Protein 4TPU (pdb70)

Radius of gyration: 28.28 Å; Cα contacts (8 Å, |Δi|>4): 210; chains: 1; bounding box: 77×33×46 Å

Nearest PDB structures (foldseek):
  4tpu-assembly1_A  TM=1.006E+00  e=5.613E-35  Methanosarcina acetivorans C2A
  7pwe-assembly1_B  TM=9.250E-01  e=4.030E-12  Desulfotalea psychrophila LSv54
  2pvd-assembly1_A  TM=6.944E-01  e=2.451E-04  Synechocystis sp.
  2pu9-assembly1_A  TM=5.982E-01  e=1.252E-04  Synechocystis sp.
  1b71-assembly1_A  TM=5.857E-01  e=4.109E-03  Nitratidesulfovibrio vulgaris str. Hildenborough

Solvent-accessible surface area: 11349 Å² total; per-residue (Å²): 135,72,39,159,46,32,123,174,26,47,109,41,10,80,159,65,48,61,27,8,26,96,76,63,113,83,0,32,100,18,4,119,23,0,35,11,13,74,181,153,68,50,10,61,0,6,35,57,25,161,11,50,90,74,120,136,55,1,84,4,0,38,20,73,20,142,24,27,67,47,1,19,120,80,59,6,0,8,68,16,16,3,6,3,12,85,97,26,70,161,34,57,36,58,86,91,95,31,75,77,85,33,35,100,141,141,107,29,81,51,62,70,60,120,94,47,62,150,51,106,106,96,114,87,124,111,126,76,51,154,107,77,96,39,57,32,70,0,109,82,56,27,72,87,24,54,111,89,104,8,40,53,73,0,67,105,46,123,7,158,88,126,124,14,65,167,83,87,215

Structure (mmCIF, N/CA/C/O backbone):
data_4TPU
#
_entry.id   4TPU
#
_cell.length_a   93.181
_cell.length_b   93.181
_cell.length_c   93.181
_cell.angle_alpha   90.00
_cell.angle_beta   90.00
_cell.angle_gamma   90.00
#
_symmetry.space_group_name_H-M   'P 2 3'
#
loop_
_entity.id
_entity.type
_entity.pdbx_description
1 polymer Rubredoxin
2 non-polymer 'SULFATE ION'
3 non-polymer 'IRON/SULFUR CLUSTER'
4 non-polymer 'FE (III) ION'
5 non-polymer UREA
6 non-polymer 'SODIUM ION'
7 non-polymer 'BROMIDE ION'
8 water water
#
loop_
_atom_site.group_PDB
_atom_site.id
_atom_site.type_symbol
_atom_site.label_atom_id
_atom_site.label_alt_id
_atom_site.label_comp_id
_atom_site.label_asym_id
_atom_site.label_entity_id
_atom_site.label_seq_id
_atom_site.pdbx_PDB_ins_code
_atom_site.Cartn_x
_atom_site.Cartn_y
_atom_site.Cartn_z
_atom_site.occupancy
_atom_site.B_iso_or_equiv
_atom_site.auth_seq_id
_atom_site.auth_comp_id
_atom_site.auth_asym_id
_atom_site.auth_atom_id
_atom_site.pdbx_PDB_model_num
ATOM 1 N N . GLU A 1 5 ? 48.580 33.962 18.762 1.00 83.73 5 GLU A N 1
ATOM 2 C CA . GLU A 1 5 ? 47.972 35.156 18.182 1.00 86.00 5 GLU A CA 1
ATOM 3 C C . GLU A 1 5 ? 46.525 35.314 18.640 1.00 103.61 5 GLU A C 1
ATOM 4 O O . GLU A 1 5 ? 46.263 35.904 19.686 1.00 102.58 5 GLU A O 1
ATOM 9 N N . VAL A 1 6 ? 45.581 34.796 17.861 1.00 112.64 6 VAL A N 1
ATOM 10 C CA . VAL A 1 6 ? 44.231 34.634 18.377 1.00 108.04 6 VAL A CA 1
ATOM 11 C C . VAL A 1 6 ? 44.154 33.255 19.003 1.00 114.85 6 VAL A C 1
ATOM 12 O O . VAL A 1 6 ? 44.333 32.229 18.333 1.00 100.13 6 VAL A O 1
ATOM 25 N N . ASP A 1 7 ? 43.965 33.243 20.315 1.00 107.04 7 ASP A N 1
ATOM 26 C CA . ASP A 1 7 ? 43.578 32.025 21.000 1.00 92.02 7 ASP A CA 1
ATOM 27 C C . ASP A 1 7 ? 42.069 32.007 21.145 1.00 85.77 7 ASP A C 1
ATOM 28 O O . ASP A 1 7 ? 41.479 31.019 21.597 1.00 82.58 7 ASP A O 1
ATOM 37 N N . LYS A 1 8 ? 41.462 33.108 20.709 1.00 85.88 8 LYS A N 1
ATOM 38 C CA . LYS A 1 8 ? 40.034 33.356 20.841 1.00 87.97 8 LYS A CA 1
ATOM 39 C C . LYS A 1 8 ? 39.262 32.257 20.130 1.00 93.89 8 LYS A C 1
ATOM 40 O O . LYS A 1 8 ? 38.263 31.749 20.639 1.00 97.04 8 LYS A O 1
ATOM 59 N N . VAL A 1 9 ? 39.736 31.891 18.946 1.00 85.68 9 VAL A N 1
ATOM 60 C CA . VAL A 1 9 ? 39.006 30.946 18.122 1.00 78.65 9 VAL A CA 1
ATOM 61 C C . VAL A 1 9 ? 39.181 29.534 18.666 1.00 70.91 9 VAL A C 1
ATOM 62 O O . VAL A 1 9 ? 38.272 28.714 18.580 1.00 63.99 9 VAL A O 1
ATOM 75 N N . TYR A 1 10 ? 40.337 29.251 19.247 1.00 69.84 10 TYR A N 1
ATOM 76 C CA . TYR A 1 10 ? 40.532 27.943 19.848 1.00 71.35 10 TYR A CA 1
ATOM 77 C C . TYR A 1 10 ? 39.476 27.662 20.898 1.00 79.25 10 TYR A C 1
ATOM 78 O O . TYR A 1 10 ? 38.893 26.578 20.963 1.00 78.03 10 TYR A O 1
ATOM 96 N N . ARG A 1 11 ? 39.267 28.639 21.759 1.00 86.65 11 ARG A N 1
ATOM 97 C CA . ARG A 1 11 ? 38.519 28.391 22.965 1.00 77.37 11 ARG A CA 1
ATOM 98 C C . ARG A 1 11 ? 37.028 28.368 22.709 1.00 75.28 11 ARG A C 1
ATOM 99 O O . ARG A 1 11 ? 36.288 27.609 23.331 1.00 79.85 11 ARG A O 1
ATOM 120 N N . ARG A 1 12 ? 36.599 29.183 21.757 1.00 68.88 12 ARG A N 1
ATOM 121 C CA . ARG A 1 12 ? 35.188 29.307 21.428 1.00 75.37 12 ARG A CA 1
ATOM 122 C C . ARG A 1 12 ? 34.767 28.032 20.707 1.00 70.69 12 ARG A C 1
ATOM 123 O O . ARG A 1 12 ? 33.618 27.605 20.790 1.00 64.69 12 ARG A O 1
ATOM 144 N N . LEU A 1 13 ? 35.716 27.402 20.029 1.00 65.33 13 LEU A N 1
ATOM 145 C CA . LEU A 1 13 ? 35.453 26.115 19.401 1.00 68.78 13 LEU A CA 1
ATOM 146 C C . LEU A 1 13 ? 35.296 25.022 20.459 1.00 70.57 13 LEU A C 1
ATOM 147 O O . LEU A 1 13 ? 34.340 24.234 20.426 1.00 61.51 13 LEU A O 1
ATOM 163 N N . ASN A 1 14 ? 36.258 24.971 21.379 1.00 53.63 14 ASN A N 1
ATOM 164 C CA . ASN A 1 14 ? 36.264 23.977 22.443 1.00 50.34 14 ASN A CA 1
ATOM 165 C C . ASN A 1 14 ? 34.957 23.971 23.222 1.00 58.51 14 ASN A C 1
ATOM 166 O O . ASN A 1 14 ? 34.464 22.920 23.646 1.00 51.00 14 ASN A O 1
ATOM 177 N N . GLN A 1 15 ? 34.388 25.151 23.403 1.00 57.86 15 GLN A N 1
ATOM 178 C CA . GLN A 1 15 ? 33.132 25.262 24.108 1.00 56.85 15 GLN A CA 1
ATOM 179 C C . GLN A 1 15 ? 31.988 24.911 23.189 1.00 61.62 15 GLN A C 1
ATOM 180 O O . GLN A 1 15 ? 30.980 24.353 23.635 1.00 55.97 15 GLN A O 1
ATOM 194 N N . GLU A 1 16 ? 32.139 25.219 21.904 1.00 56.65 16 GLU A N 1
ATOM 195 C CA . GLU A 1 16 ? 31.047 24.990 20.972 1.00 61.87 16 GLU A CA 1
ATOM 196 C C . GLU A 1 16 ? 30.806 23.494 20.846 1.00 62.79 16 GLU A C 1
ATOM 197 O O . GLU A 1 16 ? 29.667 23.046 20.826 1.00 63.08 16 GLU A O 1
ATOM 203 N N . VAL A 1 17 ? 31.882 22.720 20.772 1.00 55.61 17 VAL A N 1
ATOM 204 C CA . VAL A 1 17 ? 31.756 21.285 20.584 1.00 54.08 17 VAL A CA 1
ATOM 205 C C . VAL A 1 17 ? 31.434 20.570 21.900 1.00 57.57 17 VAL A C 1
ATOM 206 O O . VAL A 1 17 ? 30.667 19.611 21.912 1.00 67.79 17 VAL A O 1
ATOM 219 N N . GLU A 1 18 ? 31.996 21.037 23.007 1.00 46.24 18 GLU A N 1
ATOM 220 C CA . GLU A 1 18 ? 31.760 20.373 24.284 1.00 53.53 18 GLU A CA 1
ATOM 221 C C . GLU A 1 18 ? 30.282 20.390 24.649 1.00 56.67 18 GLU A C 1
ATOM 222 O O . GLU A 1 18 ? 29.785 19.466 25.300 1.00 63.01 18 GLU A O 1
ATOM 234 N N . LYS A 1 19 ? 29.580 21.451 24.262 1.00 47.48 19 LYS A N 1
ATOM 235 C CA . LYS A 1 19 ? 28.151 21.572 24.561 1.00 47.95 19 LYS A CA 1
ATOM 236 C C . LYS A 1 19 ? 27.372 20.475 23.872 1.00 47.30 19 LYS A C 1
ATOM 237 O O . LYS A 1 19 ? 26.343 20.053 24.349 1.00 53.09 19 LYS A O 1
ATOM 256 N N . SER A 1 20 ? 27.855 20.063 22.701 1.00 56.26 20 SER A N 1
ATOM 257 C CA . SER A 1 20 ? 27.169 19.071 21.879 1.00 50.90 20 SER A CA 1
ATOM 258 C C . SER A 1 20 ? 27.722 17.670 22.108 1.00 52.51 20 SER A C 1
ATOM 259 O O . SER A 1 20 ? 27.290 16.720 21.468 1.00 48.87 20 SER A O 1
ATOM 267 N N . GLY A 1 21 ? 28.690 17.553 23.014 1.00 47.58 21 GLY A N 1
ATOM 268 C CA . GLY A 1 21 ? 29.181 16.255 23.427 1.00 48.26 21 GLY A CA 1
ATOM 269 C C . GLY A 1 21 ? 30.276 15.699 22.538 1.00 53.17 21 GLY A C 1
ATOM 270 O O . GLY A 1 21 ? 30.593 14.509 22.613 1.00 67.72 21 GLY A O 1
ATOM 274 N N . TYR A 1 22 ? 30.850 16.539 21.682 1.00 42.21 22 TYR A N 1
ATOM 275 C CA . TYR A 1 22 ? 32.097 16.175 21.015 1.00 40.74 22 TYR A CA 1
ATOM 276 C C . TYR A 1 22 ? 33.278 16.658 21.847 1.00 44.51 22 TYR A C 1
ATOM 277 O O . TYR A 1 22 ? 33.093 17.388 22.837 1.00 45.79 22 TYR A O 1
ATOM 295 N N . HIS A 1 23 ? 34.491 16.294 21.425 1.00 44.36 23 HIS A N 1
ATOM 296 C CA . HIS A 1 23 ? 35.697 16.643 22.168 1.00 42.82 23 HIS A CA 1
ATOM 297 C C . HIS A 1 23 ? 36.814 16.958 21.198 1.00 45.71 23 HIS A C 1
ATOM 298 O O . HIS A 1 23 ? 37.024 16.229 20.215 1.00 49.53 23 HIS A O 1
ATOM 313 N N . LEU A 1 24 ? 37.547 18.027 21.478 1.00 43.90 24 LEU A N 1
ATOM 314 C CA . LEU A 1 24 ? 38.805 18.292 20.776 1.00 52.52 24 LEU A CA 1
ATOM 315 C C . LEU A 1 24 ? 39.932 17.422 21.311 1.00 50.86 24 LEU A C 1
ATOM 316 O O . LEU A 1 24 ? 39.899 16.980 22.455 1.00 58.55 24 LEU A O 1
ATOM 332 N N . ASN A 1 25 ? 40.958 17.218 20.494 1.00 50.25 25 ASN A N 1
ATOM 333 C CA . ASN A 1 25 ? 42.160 16.535 20.952 1.00 47.52 25 ASN A CA 1
ATOM 334 C C . ASN A 1 25 ? 42.690 17.202 22.229 1.00 63.15 25 ASN A C 1
ATOM 335 O O . ASN A 1 25 ? 42.846 18.423 22.264 1.00 65.93 25 ASN A O 1
ATOM 346 N N . PRO A 1 26 ? 42.946 16.413 23.291 1.00 77.07 26 PRO A N 1
ATOM 347 C CA . PRO A 1 26 ? 43.351 16.979 24.587 1.00 80.58 26 PRO A CA 1
ATOM 348 C C . PRO A 1 26 ? 44.761 17.574 24.578 1.00 77.61 26 PRO A C 1
ATOM 349 O O . PRO A 1 26 ? 45.074 18.413 25.415 1.00 86.23 26 PRO A O 1
ATOM 360 N N . ASP A 1 27 ? 45.601 17.144 23.651 1.00 61.14 27 ASP A N 1
ATOM 361 C CA . ASP A 1 27 ? 46.888 17.793 23.479 1.00 67.75 27 ASP A CA 1
ATOM 362 C C . ASP A 1 27 ? 46.583 19.182 22.947 1.00 68.77 27 ASP A C 1
ATOM 363 O O . ASP A 1 27 ? 45.949 19.330 21.911 1.00 72.10 27 ASP A O 1
ATOM 372 N N . VAL A 1 28 ? 47.036 20.205 23.656 1.00 73.44 28 VAL A N 1
ATOM 373 C CA . VAL A 1 28 ? 46.610 21.558 23.350 1.00 67.38 28 VAL A CA 1
ATOM 374 C C . VAL A 1 28 ? 47.306 22.115 22.119 1.00 72.27 28 VAL A C 1
ATOM 375 O O . VAL A 1 28 ? 46.661 22.675 21.238 1.00 72.84 28 VAL A O 1
ATOM 388 N N . GLU A 1 29 ? 48.620 21.951 22.045 1.00 78.13 29 GLU A N 1
ATOM 389 C CA . GLU A 1 29 ? 49.403 22.634 21.021 1.00 78.49 29 GLU A CA 1
ATOM 390 C C . GLU A 1 29 ? 49.223 22.010 19.642 1.00 79.18 29 GLU A C 1
ATOM 391 O O . GLU A 1 29 ? 49.308 22.696 18.625 1.00 89.81 29 GLU A O 1
ATOM 403 N N . PHE A 1 30 ? 48.968 20.711 19.606 1.00 60.78 30 PHE A N 1
ATOM 404 C CA . PHE A 1 30 ? 48.674 20.055 18.348 1.00 55.75 30 PHE A CA 1
ATOM 405 C C . PHE A 1 30 ? 47.323 20.532 17.806 1.00 65.41 30 PHE A C 1
ATOM 406 O O . PHE A 1 30 ? 47.153 20.716 16.596 1.00 72.88 30 PHE A O 1
ATOM 423 N N . THR A 1 31 ? 46.370 20.747 18.707 1.00 63.84 31 THR A N 1
ATOM 424 C CA . THR A 1 31 ? 45.044 21.226 18.322 1.00 64.22 31 THR A CA 1
ATOM 425 C C . THR A 1 31 ? 45.083 22.682 17.848 1.00 59.97 31 THR A C 1
ATOM 426 O O . THR A 1 31 ? 44.507 23.018 16.816 1.00 59.48 31 THR A O 1
ATOM 437 N N . LYS A 1 32 ? 45.761 23.544 18.596 1.00 57.93 32 LYS A N 1
ATOM 438 C CA . LYS A 1 32 ? 45.792 24.960 18.254 1.00 67.17 32 LYS A CA 1
ATOM 439 C C . LYS A 1 32 ? 46.528 25.125 16.947 1.00 62.52 32 LYS A C 1
ATOM 440 O O . LYS A 1 32 ? 46.280 26.061 16.187 1.00 61.86 32 LYS A O 1
ATOM 459 N N . GLU A 1 33 ? 47.433 24.191 16.698 1.00 60.84 33 GLU A N 1
ATOM 460 C CA . GLU A 1 33 ? 48.110 24.082 15.421 1.00 63.39 33 GLU A CA 1
ATOM 461 C C . GLU A 1 33 ? 47.078 23.950 14.308 1.00 65.85 33 GLU A C 1
ATOM 462 O O . GLU A 1 33 ? 47.078 24.721 13.341 1.00 71.96 33 GLU A O 1
ATOM 474 N N . LEU A 1 34 ? 46.202 22.961 14.444 1.00 48.97 34 LEU A N 1
ATOM 475 C CA . LEU A 1 34 ? 45.154 22.722 13.443 1.00 56.49 34 LEU A CA 1
ATOM 476 C C . LEU A 1 34 ? 44.234 23.928 13.287 1.00 53.91 34 LEU A C 1
ATOM 477 O O . LEU A 1 34 ? 43.775 24.245 12.183 1.00 49.72 34 LEU A O 1
ATOM 493 N N . VAL A 1 35 ? 43.973 24.602 14.400 1.00 51.66 35 VAL A N 1
ATOM 494 C CA . VAL A 1 35 ? 43.203 25.836 14.381 1.00 56.93 35 VAL A CA 1
ATOM 495 C C . VAL A 1 35 ? 43.875 26.875 13.484 1.00 58.95 35 VAL A C 1
ATOM 496 O O . VAL A 1 35 ? 43.220 27.457 12.622 1.00 60.65 35 VAL A O 1
ATOM 509 N N . ARG A 1 36 ? 45.176 27.100 13.671 1.00 66.70 36 ARG A N 1
ATOM 510 C CA . ARG A 1 36 ? 45.904 28.033 12.813 1.00 60.79 36 ARG A CA 1
ATOM 511 C C . ARG A 1 36 ? 45.711 27.642 11.367 1.00 51.69 36 ARG A C 1
ATOM 512 O O . ARG A 1 36 ? 45.487 28.489 10.503 1.00 55.37 36 ARG A O 1
ATOM 533 N N . GLY A 1 37 ? 45.795 26.347 11.103 1.00 49.39 37 GLY A N 1
ATOM 534 C CA . GLY A 1 37 ? 45.596 25.857 9.757 1.00 51.00 37 GLY A CA 1
ATOM 535 C C . GLY A 1 37 ? 44.235 26.248 9.239 1.00 54.24 37 GLY A C 1
ATOM 536 O O . GLY A 1 37 ? 44.104 26.732 8.106 1.00 53.88 37 GLY A O 1
ATOM 540 N N . LEU A 1 38 ? 43.213 26.049 10.069 1.00 45.96 38 LEU A N 1
ATOM 541 C CA . LEU A 1 38 ? 41.846 26.294 9.621 1.00 41.64 38 LEU A CA 1
ATOM 542 C C . LEU A 1 38 ? 41.700 27.760 9.320 1.00 45.48 38 LEU A C 1
ATOM 543 O O . LEU A 1 38 ? 41.048 28.134 8.341 1.00 48.32 38 LEU A O 1
ATOM 559 N N . LEU A 1 39 ? 42.304 28.594 10.171 1.00 47.96 39 LEU A N 1
ATOM 560 C CA . LEU A 1 39 ? 42.217 30.033 9.995 1.00 59.36 39 LEU A CA 1
ATOM 561 C C . LEU A 1 39 ? 42.826 30.356 8.639 1.00 66.01 39 LEU A C 1
ATOM 562 O O . LEU A 1 39 ? 42.182 30.973 7.790 1.00 68.07 39 LEU A O 1
ATOM 578 N N . ALA A 1 40 ? 44.050 29.889 8.419 1.00 44.69 40 ALA A N 1
ATOM 579 C CA . ALA A 1 40 ? 44.766 30.191 7.175 1.00 48.03 40 ALA A CA 1
ATOM 580 C C . ALA A 1 40 ? 43.928 29.766 5.979 1.00 54.60 40 ALA A C 1
ATOM 581 O O . ALA A 1 40 ? 43.718 30.543 5.036 1.00 55.34 40 ALA A O 1
ATOM 588 N N . ASN A 1 41 ? 43.419 28.541 6.032 1.00 55.19 41 ASN A N 1
ATOM 589 C CA . ASN A 1 41 ? 42.560 28.053 4.973 1.00 52.43 41 ASN A CA 1
ATOM 590 C C . ASN A 1 41 ? 41.378 28.982 4.748 1.00 55.34 41 ASN A C 1
ATOM 591 O O . ASN A 1 41 ? 40.887 29.113 3.624 1.00 53.02 41 ASN A O 1
ATOM 602 N N . GLU A 1 42 ? 40.919 29.646 5.803 1.00 62.15 42 GLU A N 1
ATOM 603 C CA . GLU A 1 42 ? 39.797 30.566 5.646 1.00 61.80 42 GLU A CA 1
ATOM 604 C C . GLU A 1 42 ? 40.277 31.844 4.955 1.00 58.92 42 GLU A C 1
ATOM 605 O O . GLU A 1 42 ? 39.605 32.369 4.066 1.00 55.14 42 GLU A O 1
ATOM 617 N N . ARG A 1 43 ? 41.439 32.336 5.361 1.00 60.27 43 ARG A N 1
ATOM 618 C CA . ARG A 1 43 ? 42.053 33.469 4.684 1.00 74.39 43 ARG A CA 1
ATOM 619 C C . ARG A 1 43 ? 42.301 33.192 3.208 1.00 75.66 43 ARG A C 1
ATOM 620 O O . ARG A 1 43 ? 42.050 34.044 2.357 1.00 73.47 43 ARG A O 1
ATOM 641 N N . ARG A 1 44 ? 42.809 32.000 2.915 1.00 66.65 44 ARG A N 1
ATOM 642 C CA . ARG A 1 44 ? 43.186 31.653 1.548 1.00 66.10 44 ARG A CA 1
ATOM 643 C C . ARG A 1 44 ? 42.022 31.288 0.633 1.00 64.59 44 ARG A C 1
ATOM 644 O O . ARG A 1 44 ? 41.998 31.720 -0.514 1.00 59.18 44 ARG A O 1
ATOM 665 N N . TYR A 1 45 ? 41.128 30.413 1.095 1.00 52.75 45 TYR A N 1
ATOM 666 C CA . TYR A 1 45 ? 40.014 29.970 0.250 1.00 62.52 45 TYR A CA 1
ATOM 667 C C . TYR A 1 45 ? 38.616 30.523 0.575 1.00 67.26 45 TYR A C 1
ATOM 668 O O . TYR A 1 45 ? 37.683 30.335 -0.207 1.00 64.97 45 TYR A O 1
ATOM 686 N N . GLY A 1 46 ? 38.466 31.220 1.697 1.00 60.23 46 GLY A N 1
ATOM 687 C CA . GLY A 1 46 ? 37.162 31.736 2.094 1.00 57.03 46 GLY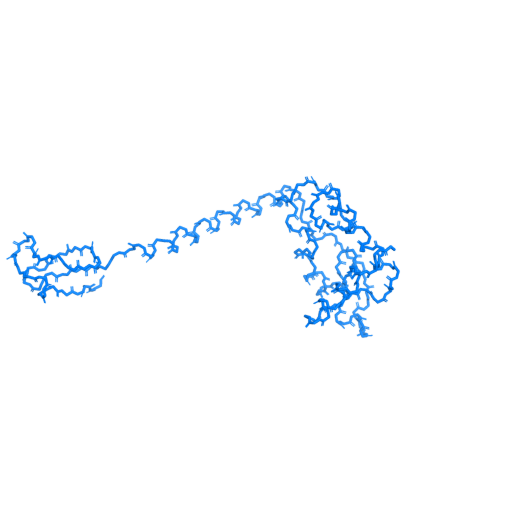 A CA 1
ATOM 688 C C . GLY A 1 46 ? 36.164 30.747 2.709 1.00 68.92 46 GLY A C 1
ATOM 689 O O . GLY A 1 46 ? 34.958 31.065 2.790 1.00 61.67 46 GLY A O 1
ATOM 693 N N . TYR A 1 47 ? 36.643 29.559 3.115 1.00 56.55 47 TYR A N 1
ATOM 694 C CA . TYR A 1 47 ? 35.842 28.581 3.881 1.00 52.15 47 TYR A CA 1
ATOM 695 C C . TYR A 1 47 ? 36.757 27.737 4.761 1.00 53.07 47 TYR A C 1
ATOM 696 O O . TYR A 1 47 ? 37.967 27.731 4.546 1.00 51.00 47 TYR A O 1
ATOM 714 N N . TRP A 1 48 ? 36.224 27.033 5.762 1.00 49.35 48 TRP A N 1
ATOM 715 C CA . TRP A 1 48 ? 37.140 26.346 6.654 1.00 45.29 48 TRP A CA 1
ATOM 716 C C . TRP A 1 48 ? 37.389 24.961 6.093 1.00 41.80 48 TRP A C 1
ATOM 717 O O . TRP A 1 48 ? 36.872 23.952 6.587 1.00 45.49 48 TRP A O 1
ATOM 738 N N . SER A 1 49 ? 38.383 24.907 5.226 1.00 42.17 49 SER A N 1
ATOM 739 C CA . SER A 1 49 ? 38.708 23.709 4.467 1.00 49.75 49 SER A CA 1
ATOM 740 C C . SER A 1 49 ? 39.522 22.843 5.395 1.00 46.95 49 SER A C 1
ATOM 741 O O . SER A 1 49 ? 40.399 23.353 6.095 1.00 56.36 49 SER A O 1
ATOM 749 N N . CYS A 1 50 ? 39.278 21.538 5.384 1.00 37.92 50 CYS A N 1
ATOM 750 C CA . CYS A 1 50 ? 39.966 20.649 6.318 1.00 35.36 50 CYS A CA 1
ATOM 751 C C . CYS A 1 50 ? 41.455 20.973 6.286 1.00 37.05 50 CYS A C 1
ATOM 752 O O . CYS A 1 50 ? 42.072 20.953 5.221 1.00 57.99 50 CYS A O 1
ATOM 759 N N . PRO A 1 51 ? 42.040 21.290 7.450 1.00 49.97 51 PRO A N 1
ATOM 760 C CA . PRO A 1 51 ? 43.447 21.723 7.558 1.00 49.21 51 PRO A CA 1
ATOM 761 C C . PRO A 1 51 ? 44.502 20.689 7.131 1.00 53.32 51 PRO A C 1
ATOM 762 O O . PRO A 1 51 ? 45.618 21.067 6.735 1.00 53.13 51 PRO A O 1
ATOM 773 N N . CYS A 1 52 ? 44.186 19.408 7.277 1.00 42.49 52 CYS A N 1
ATOM 774 C CA . CYS A 1 52 ? 45.074 18.329 6.817 1.00 46.12 52 CYS A CA 1
ATOM 775 C C . CYS A 1 52 ? 44.698 17.728 5.450 1.00 46.75 52 CYS A C 1
ATOM 776 O O . CYS A 1 52 ? 45.147 16.633 5.146 1.00 49.71 52 CYS A O 1
ATOM 783 N N . ARG A 1 53 ? 43.786 18.351 4.697 1.00 44.63 53 ARG A N 1
ATOM 784 C CA . ARG A 1 53 ? 43.523 17.923 3.297 1.00 41.97 53 ARG A CA 1
ATOM 785 C C . ARG A 1 53 ? 43.829 18.999 2.231 1.00 52.49 53 ARG A C 1
ATOM 786 O O . ARG A 1 53 ? 43.765 20.193 2.503 1.00 39.77 53 ARG A O 1
ATOM 807 N N . LEU A 1 54 ? 44.144 18.570 1.008 1.00 37.39 54 LEU A N 1
ATOM 808 C CA . LEU A 1 54 ? 44.335 19.519 -0.081 1.00 41.55 54 LEU A CA 1
ATOM 809 C C . LEU A 1 54 ? 42.996 20.126 -0.419 1.00 43.52 54 LEU A C 1
ATOM 810 O O . LEU A 1 54 ? 42.042 19.413 -0.731 1.00 49.13 54 LEU A O 1
ATOM 826 N N . SER A 1 55 ? 42.914 21.445 -0.357 1.00 49.09 55 SER A N 1
ATOM 827 C CA . SER A 1 55 ? 41.688 22.138 -0.726 1.00 43.97 55 SER A CA 1
ATOM 828 C C . SER A 1 55 ? 41.646 22.298 -2.236 1.00 51.10 55 SER A C 1
ATOM 829 O O . SER A 1 55 ? 42.674 22.485 -2.880 1.00 59.71 55 SER A O 1
ATOM 837 N N . ALA A 1 56 ? 40.463 22.234 -2.816 1.00 47.56 56 ALA A N 1
ATOM 838 C CA . ALA A 1 56 ? 40.346 22.498 -4.242 1.00 47.62 56 ALA A CA 1
ATOM 839 C C . ALA A 1 56 ? 40.106 23.984 -4.487 1.00 52.06 56 ALA A C 1
ATOM 840 O O . ALA A 1 56 ? 39.920 24.412 -5.617 1.00 48.88 56 ALA A O 1
ATOM 847 N N . ASP A 1 57 ? 40.087 24.774 -3.422 1.00 55.26 57 ASP A N 1
ATOM 848 C CA . ASP A 1 57 ? 39.829 26.198 -3.564 1.00 63.53 57 ASP A CA 1
ATOM 849 C C . ASP A 1 57 ? 38.519 26.468 -4.325 1.00 67.92 57 ASP A C 1
ATOM 850 O O . ASP A 1 57 ? 38.418 27.442 -5.063 1.00 68.10 57 ASP A O 1
ATOM 859 N N . ASN A 1 58 ? 37.545 25.570 -4.195 1.00 67.42 58 ASN A N 1
ATOM 860 C CA . ASN A 1 58 ? 36.189 25.842 -4.661 1.00 65.56 58 ASN A CA 1
ATOM 861 C C . ASN A 1 58 ? 35.174 25.286 -3.660 1.00 69.63 58 ASN A C 1
ATOM 862 O O . ASN A 1 58 ? 35.071 24.069 -3.500 1.00 75.51 58 ASN A O 1
ATOM 873 N N . LYS A 1 59 ? 34.392 26.168 -3.036 1.00 55.84 59 LYS A N 1
ATOM 874 C CA . LYS A 1 59 ? 33.560 25.803 -1.893 1.00 55.73 59 LYS A CA 1
ATOM 875 C C . LYS A 1 59 ? 32.602 24.707 -2.289 1.00 51.03 59 LYS A C 1
ATOM 876 O O . LYS A 1 59 ? 32.478 23.690 -1.605 1.00 49.37 59 LYS A O 1
ATOM 895 N N . GLU A 1 60 ? 31.934 24.916 -3.410 1.00 46.32 60 GLU A N 1
ATOM 896 C CA . GLU A 1 60 ? 30.929 23.977 -3.890 1.00 49.60 60 GLU A CA 1
ATOM 897 C C . GLU A 1 60 ? 31.446 22.537 -3.924 1.00 46.99 60 GLU A C 1
ATOM 898 O O . GLU A 1 60 ? 30.758 21.613 -3.507 1.00 65.87 60 GLU A O 1
ATOM 910 N N . GLU A 1 61 ? 32.656 22.368 -4.439 1.00 49.30 61 GLU A N 1
ATOM 911 C CA . GLU A 1 61 ? 33.298 21.059 -4.571 1.00 55.00 61 GLU A CA 1
ATOM 912 C C . GLU A 1 61 ? 33.841 20.502 -3.240 1.00 47.87 61 GLU A C 1
ATOM 913 O O . GLU A 1 61 ? 34.093 19.302 -3.117 1.00 57.67 61 GLU A O 1
ATOM 925 N N . ASP A 1 62 ? 34.081 21.385 -2.275 1.00 45.62 62 ASP A N 1
ATOM 926 C CA . ASP A 1 62 ? 34.580 20.993 -0.958 1.00 46.10 62 ASP A CA 1
ATOM 927 C C . ASP A 1 62 ? 33.550 20.913 0.178 1.00 44.32 62 ASP A C 1
ATOM 928 O O . ASP A 1 62 ? 33.942 20.753 1.327 1.00 48.76 62 ASP A O 1
ATOM 937 N N . LEU A 1 63 ? 32.261 21.081 -0.101 1.00 47.12 63 LEU A N 1
ATOM 938 C CA . LEU A 1 63 ? 31.274 21.108 0.981 1.00 46.05 63 LEU A CA 1
ATOM 939 C C . LEU A 1 63 ? 31.465 19.923 1.952 1.00 48.32 63 LEU A C 1
ATOM 940 O O . LEU A 1 63 ? 31.218 20.060 3.155 1.00 44.56 63 LEU A O 1
ATOM 956 N N . ASP A 1 64 ? 31.905 18.772 1.442 1.00 32.42 64 ASP A N 1
ATOM 957 C CA . ASP A 1 64 ? 32.144 17.609 2.307 1.00 35.95 64 ASP A CA 1
ATOM 958 C C . ASP A 1 64 ? 33.349 17.752 3.258 1.00 39.23 64 ASP A C 1
ATOM 959 O O . ASP A 1 64 ? 33.423 17.062 4.287 1.00 35.88 64 ASP A O 1
ATOM 968 N N . ILE A 1 65 ? 34.338 18.562 2.896 1.00 36.65 65 ILE A N 1
ATOM 969 C CA . ILE A 1 65 ? 35.488 18.743 3.796 1.00 39.52 65 ILE A CA 1
ATOM 970 C C . ILE A 1 65 ? 35.562 20.072 4.577 1.00 44.45 65 ILE A C 1
ATOM 971 O O . ILE A 1 65 ? 36.537 20.326 5.282 1.00 50.78 65 ILE A O 1
ATOM 987 N N . ILE A 1 66 ? 34.560 20.930 4.449 1.00 40.77 66 ILE A N 1
ATOM 988 C CA . ILE A 1 66 ? 34.501 22.085 5.332 1.00 35.55 66 ILE A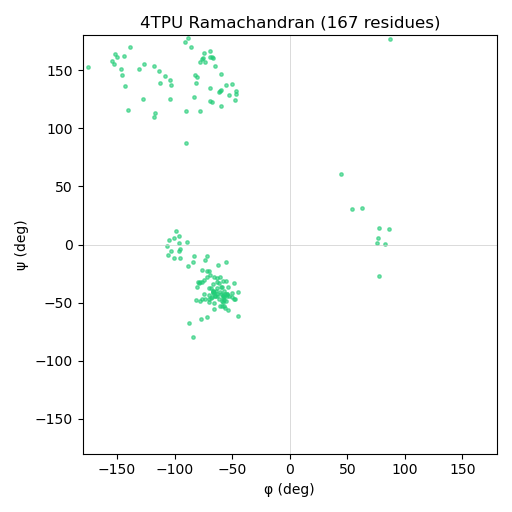 CA 1
ATOM 989 C C . ILE A 1 66 ? 34.427 21.544 6.773 1.00 36.35 66 ILE A C 1
ATOM 990 O O . ILE A 1 66 ? 33.710 20.610 7.040 1.00 33.36 66 ILE 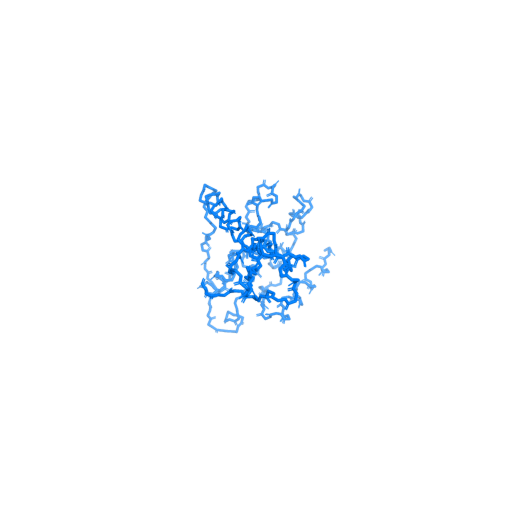A O 1
ATOM 1006 N N . CYS A 1 67 ? 35.231 22.078 7.677 1.00 36.52 67 CYS A N 1
ATOM 1007 C CA . CYS A 1 67 ? 35.323 21.517 9.018 1.00 42.50 67 CYS A CA 1
ATOM 1008 C C . CYS A 1 67 ? 34.193 22.043 9.925 1.00 52.80 67 CYS A C 1
ATOM 1009 O O . CYS A 1 67 ? 34.042 23.247 10.069 1.00 45.83 67 CYS A O 1
ATOM 1016 N N . PRO A 1 68 ? 33.434 21.142 10.581 1.00 42.11 68 PRO A N 1
ATOM 1017 C CA . PRO A 1 68 ? 33.633 19.685 10.560 1.00 32.42 68 PRO A CA 1
ATOM 1018 C C . PRO A 1 68 ? 33.070 19.030 9.313 1.00 41.23 68 PRO A C 1
ATOM 1019 O O . PRO A 1 68 ? 31.992 19.425 8.821 1.00 33.59 68 PRO A O 1
ATOM 1030 N N . CYS A 1 69 ? 33.774 18.003 8.840 1.00 33.25 69 CYS A N 1
ATOM 1031 C CA . CYS A 1 69 ? 33.462 17.401 7.553 1.00 36.12 69 CYS A CA 1
ATOM 1032 C C . CYS A 1 69 ? 32.424 16.293 7.685 1.00 40.57 69 CYS A C 1
ATOM 1033 O O . CYS A 1 69 ? 31.995 15.950 8.798 1.00 44.15 69 CYS A O 1
ATOM 1040 N N . TYR A 1 70 ? 32.036 15.717 6.550 1.00 37.63 70 TYR A N 1
ATOM 1041 C CA . TYR A 1 70 ? 31.043 14.647 6.541 1.00 43.54 70 TYR A CA 1
ATOM 1042 C C . TYR A 1 70 ? 31.620 13.315 7.062 1.00 39.89 70 TYR A C 1
ATOM 1043 O O . TYR A 1 70 ? 30.867 12.373 7.317 1.00 35.41 70 TYR A O 1
ATOM 1061 N N . TYR A 1 71 ? 32.946 13.231 7.172 1.00 42.39 71 TYR A N 1
ATOM 1062 C CA . TYR A 1 71 ? 33.616 11.990 7.588 1.00 48.84 71 TYR A CA 1
ATOM 1063 C C . TYR A 1 71 ? 33.919 11.935 9.080 1.00 50.82 71 TYR A C 1
ATOM 1064 O O . TYR A 1 71 ? 34.233 10.874 9.624 1.00 44.69 71 TYR A O 1
ATOM 1082 N N . ARG A 1 72 ? 33.772 13.074 9.744 1.00 33.63 72 ARG A N 1
ATOM 1083 C CA . ARG A 1 72 ? 34.095 13.175 11.154 1.00 38.47 72 ARG A CA 1
ATOM 1084 C C . ARG A 1 72 ? 33.377 12.125 12.000 1.00 45.07 72 ARG A C 1
ATOM 1085 O O . ARG A 1 72 ? 34.018 11.356 12.708 1.00 43.39 72 ARG A O 1
ATOM 1106 N N . ASP A 1 73 ? 32.053 12.092 11.932 1.00 46.34 73 ASP A N 1
ATOM 1107 C CA . ASP A 1 73 ? 31.301 11.195 12.800 1.00 48.12 73 ASP A CA 1
ATOM 1108 C C . ASP A 1 73 ? 31.557 9.701 12.483 1.00 37.33 73 ASP A C 1
ATOM 1109 O O . ASP A 1 73 ? 31.870 8.925 13.381 1.00 43.83 73 ASP A O 1
ATOM 1118 N N . PRO A 1 74 ? 31.446 9.289 11.212 1.00 44.15 74 PRO A N 1
ATOM 1119 C CA . PRO A 1 74 ? 31.790 7.878 10.994 1.00 37.87 74 PRO A CA 1
ATOM 1120 C C . PRO A 1 74 ? 33.220 7.575 11.472 1.00 49.06 74 PRO A C 1
ATOM 1121 O O . PRO A 1 74 ? 33.443 6.518 12.060 1.00 39.61 74 PRO A O 1
ATOM 1132 N N . ASP A 1 75 ? 34.160 8.494 11.230 1.00 36.19 75 ASP A N 1
ATOM 1133 C CA . ASP A 1 75 ? 35.556 8.284 11.621 1.00 49.46 75 ASP A CA 1
ATOM 1134 C C . ASP A 1 75 ? 35.749 8.253 13.140 1.00 51.62 75 ASP A C 1
ATOM 1135 O O . ASP A 1 75 ? 36.600 7.520 13.634 1.00 45.95 75 ASP A O 1
ATOM 1144 N N . LEU A 1 76 ? 34.962 9.046 13.871 1.00 51.83 76 LEU A N 1
ATOM 1145 C CA . LEU A 1 76 ? 35.013 9.043 15.327 1.00 46.72 76 LEU A CA 1
ATOM 1146 C C . LEU A 1 76 ? 34.507 7.700 15.785 1.00 50.93 76 LEU A C 1
ATOM 1147 O O . LEU A 1 76 ? 35.042 7.097 16.711 1.00 39.50 76 LEU A O 1
ATOM 1163 N N . ASN A 1 77 ? 33.461 7.233 15.123 1.00 50.68 77 ASN A N 1
ATOM 1164 C CA . ASN A 1 77 ? 32.810 6.008 15.536 1.00 44.94 77 ASN A CA 1
ATOM 1165 C C . ASN A 1 77 ? 33.745 4.806 15.320 1.00 53.65 77 ASN A C 1
ATOM 1166 O O . ASN A 1 77 ? 33.884 3.961 16.203 1.00 55.45 77 ASN A O 1
ATOM 1177 N N . ASP A 1 78 ? 34.399 4.730 14.161 1.00 56.42 78 ASP A N 1
ATOM 1178 C CA . ASP A 1 78 ? 35.301 3.603 13.872 1.00 51.81 78 ASP A CA 1
ATOM 1179 C C . ASP A 1 78 ? 36.699 3.703 14.451 1.00 48.74 78 ASP A C 1
ATOM 1180 O O . ASP A 1 78 ? 37.232 2.718 14.941 1.00 50.81 78 ASP A O 1
ATOM 1189 N N . TYR A 1 79 ? 37.333 4.856 14.275 1.00 58.07 79 TYR A N 1
ATOM 1190 C CA . TYR A 1 79 ? 38.731 5.060 14.687 1.00 48.23 79 TYR A CA 1
ATOM 1191 C C . TYR A 1 79 ? 39.013 5.920 15.934 1.00 55.03 79 TYR A C 1
ATOM 1192 O O . TYR A 1 79 ? 40.175 6.107 16.300 1.00 59.14 79 TYR A O 1
ATOM 1210 N N . GLY A 1 80 ? 37.984 6.467 16.574 1.00 46.65 80 GLY A N 1
ATOM 1211 C CA . GLY A 1 80 ? 38.194 7.316 17.746 1.00 38.19 80 GLY A CA 1
ATOM 1212 C C . GLY A 1 80 ? 38.712 8.725 17.419 1.00 56.57 80 GLY A C 1
ATOM 1213 O O . GLY A 1 80 ? 38.944 9.534 18.328 1.00 48.65 80 GLY A O 1
ATOM 1217 N N . ALA A 1 81 ? 38.893 9.034 16.131 1.00 42.08 81 ALA A N 1
ATOM 1218 C CA . ALA A 1 81 ? 39.316 10.377 15.741 1.00 42.61 81 ALA A CA 1
ATOM 1219 C C . ALA A 1 81 ? 38.854 10.737 14.340 1.00 41.70 81 ALA A C 1
ATOM 1220 O O . ALA A 1 81 ? 38.591 9.854 13.518 1.00 41.46 81 ALA A O 1
ATOM 1227 N N . CYS A 1 82 ? 38.731 12.037 14.065 1.00 50.89 82 CYS A N 1
ATOM 1228 C CA . CYS A 1 82 ? 38.539 12.496 12.683 1.00 46.08 82 CYS A CA 1
ATOM 1229 C C . CYS A 1 82 ? 39.859 12.367 11.990 1.00 45.05 82 CYS A C 1
ATOM 1230 O O . CYS A 1 82 ? 40.892 12.187 12.636 1.00 43.94 82 CYS A O 1
ATOM 1237 N N . TYR A 1 83 ? 39.813 12.437 10.670 1.00 47.96 83 TYR A N 1
ATOM 1238 C CA . TYR A 1 83 ? 40.985 12.233 9.840 1.00 40.48 83 TYR A CA 1
ATOM 1239 C C . TYR A 1 83 ? 42.215 13.060 10.247 1.00 44.21 83 TYR A C 1
ATOM 1240 O O . TYR A 1 83 ? 43.311 12.533 10.250 1.00 47.37 83 TYR A O 1
ATOM 1258 N N . CYS A 1 84 ? 42.045 14.332 10.600 1.00 50.19 84 CYS A N 1
ATOM 1259 C CA . CYS A 1 84 ? 43.166 15.147 11.100 1.00 40.89 84 CYS A CA 1
ATOM 1260 C C . CYS A 1 84 ? 43.405 14.927 12.591 1.00 47.67 84 CYS A C 1
ATOM 1261 O O . CYS A 1 84 ? 44.366 15.436 13.159 1.00 39.35 84 CYS A O 1
ATOM 1268 N N . ALA A 1 85 ? 42.484 14.228 13.246 1.00 51.82 85 ALA A N 1
ATOM 1269 C CA . ALA A 1 85 ? 42.492 14.138 14.704 1.00 40.81 85 ALA A CA 1
ATOM 1270 C C . ALA A 1 85 ? 42.297 15.491 15.361 1.00 44.99 85 ALA A C 1
ATOM 1271 O O . ALA A 1 85 ? 42.802 15.719 16.456 1.00 59.36 85 ALA A O 1
ATOM 1278 N N . LEU A 1 86 ? 41.555 16.390 14.719 1.00 50.83 86 LEU A N 1
ATOM 1279 C CA . LEU A 1 86 ? 41.083 17.571 15.431 1.00 37.81 86 LEU A CA 1
ATOM 1280 C C . LEU A 1 86 ? 40.154 17.123 16.561 1.00 39.15 86 LEU A C 1
ATOM 1281 O O . LEU A 1 86 ? 40.242 17.611 17.675 1.00 49.29 86 LEU A O 1
ATOM 1297 N N . TYR A 1 87 ? 39.287 16.165 16.257 1.00 37.49 87 TYR A N 1
ATOM 1298 C CA . TYR A 1 87 ? 38.321 15.644 17.216 1.00 38.38 87 TYR A CA 1
ATOM 1299 C C . TYR A 1 87 ? 38.735 14.243 17.632 1.00 48.11 87 TYR A C 1
ATOM 1300 O O . TYR A 1 87 ? 39.280 13.497 16.820 1.00 42.83 87 TYR A O 1
ATOM 1318 N N . VAL A 1 88 ? 38.483 13.900 18.894 1.00 41.85 88 VAL A N 1
ATOM 1319 C CA . VAL A 1 88 ? 38.656 12.536 19.384 1.00 50.49 88 VAL A CA 1
ATOM 1320 C C . VAL A 1 88 ? 37.362 12.033 20.056 1.00 54.75 88 VAL A C 1
ATOM 1321 O O . VAL A 1 88 ? 36.526 12.821 20.506 1.00 49.87 88 VAL A O 1
ATOM 1334 N N . SER A 1 89 ? 37.177 10.718 20.085 1.00 54.94 89 SER A N 1
ATOM 1335 C CA . SER A 1 89 ? 35.899 10.163 20.514 1.00 47.07 89 SER A CA 1
ATOM 1336 C C . SER A 1 89 ? 35.728 10.225 22.028 1.00 55.44 89 SER A C 1
ATOM 1337 O O . SER A 1 89 ? 36.704 10.347 22.803 1.00 55.07 89 SER A O 1
ATOM 1345 N N . ASP A 1 90 ? 34.467 10.140 22.434 1.00 55.96 90 ASP A N 1
ATOM 1346 C CA . ASP A 1 90 ? 34.120 10.147 23.834 1.00 66.62 90 ASP A CA 1
ATOM 1347 C C . ASP A 1 90 ? 34.818 8.988 24.545 1.00 75.17 90 ASP A C 1
ATOM 1348 O O . ASP A 1 90 ? 35.155 9.092 25.721 1.00 70.50 90 ASP A O 1
ATOM 1357 N N . GLU A 1 91 ? 35.029 7.894 23.813 1.00 74.04 91 GLU A N 1
ATOM 1358 C CA . GLU A 1 91 ? 35.714 6.717 24.331 1.00 78.79 91 GLU A CA 1
ATOM 1359 C C . GLU A 1 91 ? 37.207 6.949 24.548 1.00 81.72 91 GLU A C 1
ATOM 1360 O O . GLU A 1 91 ? 37.768 6.527 25.554 1.00 90.11 91 GLU A O 1
ATOM 1372 N N . VAL A 1 92 ? 37.854 7.604 23.596 1.00 76.06 92 VAL A N 1
ATOM 1373 C CA . VAL A 1 92 ? 39.281 7.844 23.701 1.00 75.81 92 VAL A CA 1
ATOM 1374 C C . VAL A 1 92 ? 39.547 8.787 24.857 1.00 79.54 92 VAL A C 1
ATOM 1375 O O . VAL A 1 92 ? 40.543 8.658 25.572 1.00 82.63 92 VAL A O 1
ATOM 1388 N N . ILE A 1 93 ? 38.685 9.789 25.002 1.00 86.85 93 ILE A N 1
ATOM 1389 C CA . ILE A 1 93 ? 38.948 10.824 25.998 1.00 87.43 93 ILE A CA 1
ATOM 1390 C C . ILE A 1 93 ? 39.158 10.150 27.332 1.00 97.90 93 ILE A C 1
ATOM 1391 O O . ILE A 1 93 ? 40.092 10.471 28.068 1.00 96.43 93 ILE A O 1
ATOM 1407 N N . ARG A 1 94 ? 38.298 9.182 27.625 1.00 109.13 94 ARG A N 1
ATOM 1408 C CA . ARG A 1 94 ? 38.351 8.502 28.909 1.00 115.99 94 ARG A CA 1
ATOM 1409 C C . ARG A 1 94 ? 39.378 7.374 28.914 1.00 124.74 94 ARG A C 1
ATOM 1410 O O . ARG A 1 94 ? 40.519 7.554 29.343 1.00 132.21 94 ARG A O 1
ATOM 1431 N N . GLY A 1 95 ? 38.988 6.245 28.341 1.00 97.90 95 GLY A N 1
ATOM 1432 C CA . GLY A 1 95 ? 39.849 5.087 28.216 1.00 90.00 95 GLY A CA 1
ATOM 1433 C C . GLY A 1 95 ? 39.139 4.016 27.417 1.00 79.80 95 GLY A C 1
ATOM 1434 O O . GLY A 1 95 ? 37.913 3.885 27.462 1.00 73.21 95 GLY A O 1
ATOM 1438 N N . GLU A 1 96 ? 39.919 3.180 26.752 1.00 115.22 96 GLU A N 1
ATOM 1439 C CA . GLU A 1 96 ? 39.399 2.459 25.612 1.00 125.76 96 GLU A CA 1
ATOM 1440 C C . GLU A 1 96 ? 39.622 3.393 24.441 1.00 132.30 96 GLU A C 1
ATOM 1441 O O . GLU A 1 96 ? 40.174 4.482 24.604 1.00 134.68 96 GLU A O 1
ATOM 1443 N N . LYS A 1 97 ? 39.280 2.942 23.247 1.00 122.23 97 LYS A N 1
ATOM 1444 C CA . LYS A 1 97 ? 39.212 3.820 22.099 1.00 115.75 97 LYS A CA 1
ATOM 1445 C C . LYS A 1 97 ? 40.598 4.118 21.565 1.00 118.47 97 LYS A C 1
ATOM 1446 O O . LYS A 1 97 ? 40.756 4.394 20.375 1.00 121.09 97 LYS A O 1
ATOM 1448 N N . GLU A 1 98 ? 41.616 4.056 22.423 1.00 96.94 98 GLU A N 1
ATOM 1449 C CA . GLU A 1 98 ? 42.950 3.763 21.935 1.00 93.61 98 GLU A CA 1
ATOM 1450 C C . GLU A 1 98 ? 43.317 4.542 20.674 1.00 99.66 98 GLU A C 1
ATOM 1451 O O . GLU A 1 98 ? 43.517 3.901 19.638 1.00 100.43 98 GLU A O 1
ATOM 1453 N N . VAL A 1 99 ? 43.342 5.877 20.685 1.00 110.50 99 VAL A N 1
ATOM 1454 C CA . VAL A 1 99 ? 43.342 6.624 19.402 1.00 111.06 99 VAL A CA 1
ATOM 1455 C C . VAL A 1 99 ? 44.340 6.079 18.374 1.00 113.52 99 VAL A C 1
ATOM 1456 O O . VAL A 1 99 ? 45.532 5.941 18.651 1.00 111.50 99 VAL A O 1
ATOM 1469 N N . GLU A 1 100 ? 43.846 5.836 17.161 1.00 108.04 100 GLU A N 1
ATOM 1470 C CA . GLU A 1 100 ? 44.564 5.031 16.182 1.00 102.60 100 GLU A CA 1
ATOM 1471 C C . GLU A 1 100 ? 44.472 5.611 14.772 1.00 102.23 100 GLU A C 1
ATOM 1472 O O . GLU A 1 100 ? 43.691 6.523 14.511 1.00 105.11 100 GLU A O 1
ATOM 1484 N N . SER A 1 101 ? 45.276 5.054 13.869 1.00 97.95 101 SER A N 1
ATOM 1485 C CA . SER A 1 101 ? 45.397 5.540 12.495 1.00 91.31 101 SER A CA 1
ATOM 1486 C C . SER A 1 101 ? 44.064 5.616 11.751 1.00 93.51 101 SER A C 1
ATOM 1487 O O . SER A 1 101 ? 43.249 4.690 11.824 1.00 98.40 101 SER A O 1
ATOM 1495 N N . ILE A 1 102 ? 43.864 6.709 11.014 1.00 71.49 102 ILE A N 1
ATOM 1496 C CA . ILE A 1 102 ? 42.607 6.941 10.305 1.00 71.19 102 ILE A CA 1
ATOM 1497 C C . ILE A 1 102 ? 42.840 6.985 8.793 1.00 56.13 102 ILE A C 1
ATOM 1498 O O . ILE A 1 102 ? 43.513 7.873 8.289 1.00 48.64 102 ILE A O 1
ATOM 1514 N N . PRO A 1 103 ? 42.306 6.005 8.060 1.00 50.46 103 PRO A N 1
ATOM 1515 C CA . PRO A 1 103 ? 42.452 6.139 6.608 1.00 51.75 103 PRO A CA 1
ATOM 1516 C C . PRO A 1 103 ? 41.613 7.296 6.075 1.00 49.24 103 PRO A C 1
ATOM 1517 O O . PRO A 1 103 ? 40.762 7.807 6.79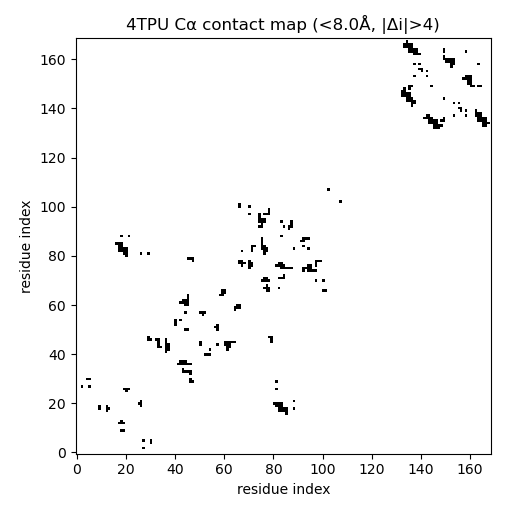9 1.00 39.02 103 PRO A O 1
ATOM 1528 N N . GLU A 1 104 ? 41.867 7.707 4.835 1.00 60.77 104 GLU A N 1
ATOM 1529 C CA . GLU A 1 104 ? 41.074 8.749 4.188 1.00 57.04 104 GLU A CA 1
ATOM 1530 C C . GLU A 1 104 ? 39.750 8.136 3.712 1.00 52.35 104 GLU A C 1
ATOM 1531 O O . GLU A 1 104 ? 39.726 7.266 2.853 1.00 61.31 104 GLU A O 1
ATOM 1543 N N . ARG A 1 105 ? 38.641 8.581 4.276 1.00 52.97 105 ARG A N 1
ATOM 1544 C CA . ARG A 1 105 ? 37.352 8.004 3.909 1.00 47.27 105 ARG A CA 1
ATOM 1545 C C . ARG A 1 105 ? 36.735 8.716 2.725 1.00 44.92 105 ARG A C 1
ATOM 1546 O O . ARG A 1 105 ? 35.829 8.204 2.075 1.00 58.00 105 ARG A O 1
ATOM 1567 N N . ARG A 1 106 ? 37.213 9.916 2.453 1.00 36.20 106 ARG A N 1
ATOM 1568 C CA . ARG A 1 106 ? 36.668 10.686 1.358 1.00 48.32 106 ARG A CA 1
ATOM 1569 C C . ARG A 1 106 ? 36.888 9.936 0.042 1.00 49.22 106 ARG A C 1
ATOM 1570 O O . ARG A 1 106 ? 37.998 9.465 -0.232 1.00 50.24 106 ARG A O 1
ATOM 1591 N N . PRO A 1 107 ? 35.830 9.812 -0.771 1.00 50.11 107 PRO A N 1
ATOM 1592 C CA . PRO A 1 107 ? 35.977 9.132 -2.062 1.00 50.12 107 PRO A CA 1
ATOM 1593 C C . PRO A 1 107 ? 36.729 10.011 -3.050 1.00 55.13 107 PRO A C 1
ATOM 1594 O O . PRO A 1 107 ? 36.768 11.222 -2.864 1.00 55.63 107 PRO A O 1
ATOM 1605 N N . PRO A 1 108 ? 37.342 9.410 -4.073 1.00 59.71 108 PRO A N 1
ATOM 1606 C CA . PRO A 1 108 ? 38.079 10.201 -5.068 1.00 65.07 108 PRO A CA 1
ATOM 1607 C C . PRO A 1 108 ? 37.144 11.082 -5.895 1.00 60.16 108 PRO A C 1
ATOM 1608 O O . PRO A 1 108 ? 35.943 10.817 -5.937 1.00 68.13 108 PRO A O 1
ATOM 1619 N N . ARG A 1 109 ? 37.705 12.109 -6.532 1.00 52.80 109 ARG A N 1
ATOM 1620 C CA . ARG A 1 109 ? 36.945 13.157 -7.217 1.00 56.14 109 ARG A CA 1
ATOM 1621 C C . ARG A 1 109 ? 35.830 12.630 -8.137 1.00 55.77 109 ARG A C 1
ATOM 1622 O O . ARG A 1 109 ? 34.696 13.124 -8.103 1.00 52.53 109 ARG A O 1
ATOM 1643 N N . GLU A 1 110 ? 36.134 11.635 -8.959 1.00 55.88 110 GLU A N 1
ATOM 1644 C CA . GLU A 1 110 ? 35.129 11.132 -9.894 1.00 61.50 110 GLU A CA 1
ATOM 1645 C C . GLU A 1 110 ? 33.925 10.567 -9.130 1.00 63.48 110 GLU A C 1
ATOM 1646 O O . GLU A 1 110 ? 32.768 10.872 -9.438 1.00 65.39 110 GLU A O 1
ATOM 1658 N N . LYS A 1 111 ? 34.207 9.751 -8.122 1.00 54.85 111 LYS A N 1
ATOM 1659 C CA . LYS A 1 111 ? 33.163 9.193 -7.290 1.00 55.35 111 LYS A CA 1
ATOM 1660 C C . LYS A 1 111 ? 32.327 10.302 -6.648 1.00 56.18 111 LYS A C 1
ATOM 1661 O O . LYS A 1 111 ? 31.094 10.236 -6.645 1.00 57.38 111 LYS A O 1
ATOM 1680 N N . ARG A 1 112 ? 32.983 11.328 -6.115 1.00 58.64 112 ARG A N 1
ATOM 1681 C CA . ARG A 1 112 ? 32.249 12.404 -5.439 1.00 50.98 112 ARG A CA 1
ATOM 1682 C C . ARG A 1 112 ? 31.302 13.070 -6.407 1.00 53.36 112 ARG A C 1
ATOM 1683 O O . ARG A 1 112 ? 30.175 13.394 -6.056 1.00 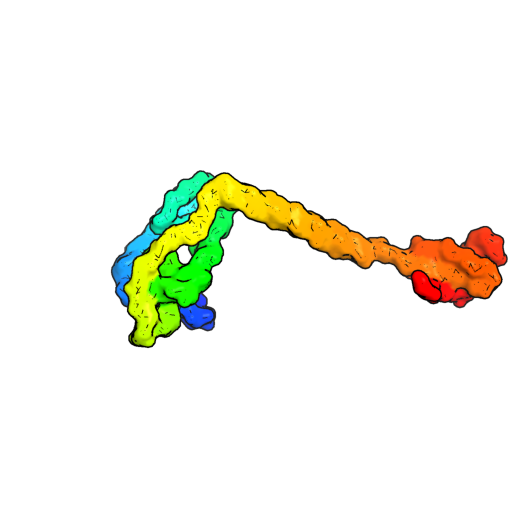53.27 112 ARG A O 1
ATOM 1704 N N . GLU A 1 113 ? 31.754 13.274 -7.635 1.00 63.89 113 GLU A N 1
ATOM 1705 C CA . GLU A 1 113 ? 30.926 13.965 -8.605 1.00 65.57 113 GLU A CA 1
ATOM 1706 C C . GLU A 1 113 ? 29.678 13.147 -8.922 1.00 65.76 113 GLU A C 1
ATOM 1707 O O . GLU A 1 113 ? 28.565 13.686 -8.950 1.00 71.28 113 GLU A O 1
ATOM 1719 N N . ALA A 1 114 ? 29.852 11.847 -9.126 1.00 61.40 114 ALA A N 1
ATOM 1720 C CA . ALA A 1 114 ? 28.712 10.970 -9.374 1.00 58.92 114 ALA A CA 1
ATOM 1721 C C . ALA A 1 114 ? 27.718 11.057 -8.221 1.00 54.84 114 ALA A C 1
ATOM 1722 O O . ALA A 1 114 ? 26.538 11.338 -8.426 1.00 62.32 114 ALA A O 1
ATOM 1729 N N . ILE A 1 115 ? 28.204 10.850 -7.002 1.00 55.60 115 ILE A N 1
ATOM 1730 C CA . ILE A 1 115 ? 27.358 10.927 -5.809 1.00 46.17 115 ILE A CA 1
ATOM 1731 C C . ILE A 1 115 ? 26.573 12.247 -5.746 1.00 49.93 115 ILE A C 1
ATOM 1732 O O . ILE A 1 115 ? 25.372 12.254 -5.430 1.00 58.14 115 ILE A O 1
ATOM 1748 N N . ARG A 1 116 ? 27.234 13.362 -6.034 1.00 51.54 116 ARG A N 1
ATOM 1749 C CA . ARG A 1 116 ? 26.563 14.662 -5.986 1.00 55.22 116 ARG A CA 1
ATOM 1750 C C . ARG A 1 116 ? 25.445 14.725 -7.010 1.00 48.62 116 ARG A C 1
ATOM 1751 O O . ARG A 1 116 ? 24.339 15.192 -6.711 1.00 47.52 116 ARG A O 1
ATOM 1772 N N . ALA A 1 117 ? 25.726 14.246 -8.217 1.00 39.90 117 ALA A N 1
ATOM 1773 C CA . ALA A 1 117 ? 24.755 14.351 -9.300 1.00 47.75 117 ALA A CA 1
ATOM 1774 C C . ALA A 1 117 ? 23.560 13.476 -8.963 1.00 52.58 117 ALA A C 1
ATOM 1775 O O . ALA A 1 117 ? 22.411 13.856 -9.181 1.00 54.13 117 ALA A O 1
ATOM 1782 N N . GLU A 1 118 ? 23.830 12.310 -8.400 1.00 52.55 118 GLU A N 1
ATOM 1783 C CA . GLU A 1 118 ? 22.748 11.479 -7.915 1.00 50.19 118 GLU A CA 1
ATOM 1784 C C . GLU A 1 118 ? 21.960 12.142 -6.787 1.00 49.83 118 GLU A C 1
ATOM 1785 O O . GLU A 1 118 ? 20.758 11.992 -6.751 1.00 46.47 118 GLU A O 1
ATOM 1797 N N . GLU A 1 119 ? 22.605 12.871 -5.875 1.00 50.98 119 GLU A N 1
ATOM 1798 C CA . GLU A 1 119 ? 21.863 13.539 -4.793 1.00 46.13 119 GLU A CA 1
ATOM 1799 C C . GLU A 1 119 ? 21.081 14.716 -5.343 1.00 37.53 119 GLU A C 1
ATOM 1800 O O . GLU A 1 119 ? 20.110 15.176 -4.740 1.00 47.86 119 GLU A O 1
ATOM 1812 N N . ALA A 1 120 ? 21.523 15.216 -6.484 1.00 41.52 120 ALA A N 1
ATOM 1813 C CA . ALA A 1 120 ? 20.879 16.354 -7.107 1.00 52.37 120 ALA A CA 1
ATOM 1814 C C . ALA A 1 120 ? 19.564 15.871 -7.698 1.00 58.84 120 ALA A C 1
ATOM 1815 O O . ALA A 1 120 ? 18.513 16.474 -7.499 1.00 56.24 120 ALA A O 1
ATOM 1822 N N . SER A 1 121 ? 19.629 14.754 -8.410 1.00 57.00 121 SER A N 1
ATOM 1823 C CA . SER A 1 121 ? 18.446 14.235 -9.069 1.00 59.36 121 SER A CA 1
ATOM 1824 C C . SER A 1 121 ? 17.464 13.838 -7.995 1.00 54.52 121 SER A C 1
ATOM 1825 O O . SER A 1 121 ? 16.289 14.162 -8.072 1.00 61.61 121 SER A O 1
ATOM 1833 N N . ARG A 1 122 ? 17.952 13.162 -6.967 1.00 44.80 122 ARG A N 1
ATOM 1834 C CA . ARG A 1 122 ? 17.078 12.730 -5.882 1.00 54.70 122 ARG A CA 1
ATOM 1835 C C . ARG A 1 122 ? 16.367 13.939 -5.230 1.00 68.77 122 ARG A C 1
ATOM 1836 O O . ARG A 1 122 ? 15.160 13.908 -5.010 1.00 59.38 122 ARG A O 1
ATOM 1857 N N . ALA A 1 123 ? 17.098 15.020 -4.974 1.00 60.38 123 ALA A N 1
ATOM 1858 C CA . ALA A 1 123 ? 16.502 16.217 -4.380 1.00 53.51 123 ALA A CA 1
ATOM 1859 C C . ALA A 1 123 ? 15.474 16.890 -5.308 1.00 54.69 123 ALA A C 1
ATOM 1860 O O . ALA A 1 123 ? 14.413 17.351 -4.851 1.00 42.22 123 ALA A O 1
ATOM 1867 N N . GLU A 1 124 ? 15.793 16.949 -6.603 1.00 50.50 124 GLU A N 1
ATOM 1868 C CA . GLU A 1 124 ? 14.858 17.467 -7.590 1.00 49.64 124 GLU A CA 1
ATOM 1869 C C . GLU A 1 124 ? 13.567 16.672 -7.592 1.00 60.95 124 GLU A C 1
ATOM 1870 O O . GLU A 1 124 ? 12.501 17.263 -7.443 1.00 72.46 124 GLU A O 1
ATOM 1882 N N . MET A 1 125 ? 13.640 15.346 -7.728 1.00 43.32 125 MET A N 1
ATOM 1883 C CA . MET A 1 125 ? 12.428 14.541 -7.561 1.00 48.68 125 MET A CA 1
ATOM 1884 C C . MET A 1 125 ? 11.656 15.005 -6.314 1.00 64.92 125 MET A C 1
ATOM 1885 O O . MET A 1 125 ? 10.517 15.443 -6.427 1.00 69.89 125 MET A O 1
ATOM 1899 N N . MET A 1 126 ? 12.265 14.906 -5.132 1.00 61.58 126 MET A N 1
ATOM 1900 C CA . MET A 1 126 ? 11.522 15.112 -3.891 1.00 59.11 126 MET A CA 1
ATOM 1901 C C . MET A 1 126 ? 10.913 16.505 -3.874 1.00 55.26 126 MET A C 1
ATOM 1902 O O . MET A 1 126 ? 9.808 16.701 -3.362 1.00 54.56 126 MET A O 1
ATOM 1916 N N . GLU A 1 127 ? 11.641 17.469 -4.427 1.00 48.73 127 GLU A N 1
ATOM 1917 C CA . GLU A 1 127 ? 11.178 18.850 -4.462 1.00 61.13 127 GLU A CA 1
ATOM 1918 C C . GLU A 1 127 ? 9.950 18.934 -5.338 1.00 72.42 127 GLU A C 1
ATOM 1919 O O . GLU A 1 127 ? 8.890 19.390 -4.922 1.00 77.58 127 GLU A O 1
ATOM 1931 N N . THR A 1 128 ? 10.119 18.473 -6.565 1.00 79.86 128 THR A N 1
ATOM 1932 C CA . THR A 1 128 ? 9.083 18.541 -7.577 1.00 79.35 128 THR A CA 1
ATOM 1933 C C . THR A 1 128 ? 7.784 17.894 -7.091 1.00 79.46 128 THR A C 1
ATOM 1934 O O . THR A 1 128 ? 6.697 18.432 -7.298 1.00 95.07 128 THR A O 1
ATOM 1945 N N . MET A 1 129 ? 7.904 16.743 -6.441 1.00 57.39 129 MET A N 1
ATOM 1946 C CA . MET A 1 129 ? 6.745 16.032 -5.898 1.00 59.60 129 MET A CA 1
ATOM 1947 C C . MET A 1 129 ? 6.093 16.728 -4.700 1.00 79.21 129 MET A C 1
ATOM 1948 O O . MET A 1 129 ? 4.867 16.707 -4.557 1.00 82.68 129 MET A O 1
ATOM 1962 N N . GLU A 1 130 ? 6.906 17.333 -3.840 1.00 82.25 130 GLU A N 1
ATOM 1963 C CA . GLU A 1 130 ? 6.397 18.039 -2.666 1.00 81.03 130 GLU A CA 1
ATOM 1964 C C . GLU A 1 130 ? 5.646 19.289 -3.138 1.00 85.49 130 GLU A C 1
ATOM 1965 O O . GLU A 1 130 ? 4.539 19.597 -2.678 1.00 79.01 130 GLU A O 1
ATOM 1977 N N . PHE A 1 131 ? 6.278 20.000 -4.065 1.00 93.40 131 PHE A N 1
ATOM 1978 C CA . PHE A 1 131 ? 5.708 21.188 -4.685 1.00 93.74 131 PHE A CA 1
ATOM 1979 C C . PHE A 1 131 ? 4.422 20.803 -5.408 1.00 102.12 131 PHE A C 1
ATOM 1980 O O . PHE A 1 131 ? 3.490 21.604 -5.506 1.00 107.68 131 PHE A O 1
ATOM 1997 N N . THR A 1 132 ? 4.361 19.550 -5.854 1.00 97.57 132 THR A N 1
ATOM 1998 C CA . THR A 1 132 ? 3.251 19.042 -6.660 1.00 87.84 132 THR A CA 1
ATOM 1999 C C . THR A 1 132 ? 1.998 18.871 -5.819 1.00 85.14 132 THR A C 1
ATOM 2000 O O . THR A 1 132 ? 0.981 19.521 -6.073 1.00 90.20 132 THR A O 1
ATOM 2011 N N . GLY A 1 133 ? 2.073 17.996 -4.820 1.00 69.55 133 GLY A N 1
ATOM 2012 C CA . GLY A 1 133 ? 0.942 17.742 -3.950 1.00 75.53 133 GLY A CA 1
ATOM 2013 C C . GLY A 1 133 ? 0.413 19.009 -3.292 1.00 83.18 133 GLY A C 1
ATOM 2014 O O . GLY A 1 133 ? -0.692 19.016 -2.749 1.00 97.14 133 GLY A O 1
ATOM 2018 N N . LYS A 1 134 ? 1.194 20.085 -3.335 1.00 75.88 134 LYS A N 1
ATOM 2019 C CA . LYS A 1 134 ? 0.754 21.367 -2.798 1.00 86.03 134 LYS A CA 1
ATOM 2020 C C . LYS A 1 134 ? -0.210 22.108 -3.730 1.00 84.72 134 LYS A C 1
ATOM 2021 O O . LYS A 1 134 ? -1.085 22.835 -3.268 1.00 96.92 134 LYS A O 1
ATOM 2040 N N . LEU A 1 135 ? -0.040 21.940 -5.036 1.00 70.71 135 LEU A N 1
ATOM 2041 C CA . LEU A 1 135 ? -0.903 22.612 -6.004 1.00 80.33 135 LEU A CA 1
ATOM 2042 C C . LEU A 1 135 ? -2.067 21.771 -6.527 1.00 80.95 135 LEU A C 1
ATOM 2043 O O . LEU A 1 135 ? -2.906 22.281 -7.273 1.00 83.86 135 LEU A O 1
ATOM 2059 N N . SER A 1 136 ? -2.120 20.493 -6.160 1.00 69.59 136 SER A N 1
ATOM 2060 C CA . SER A 1 136 ? -3.186 19.629 -6.654 1.00 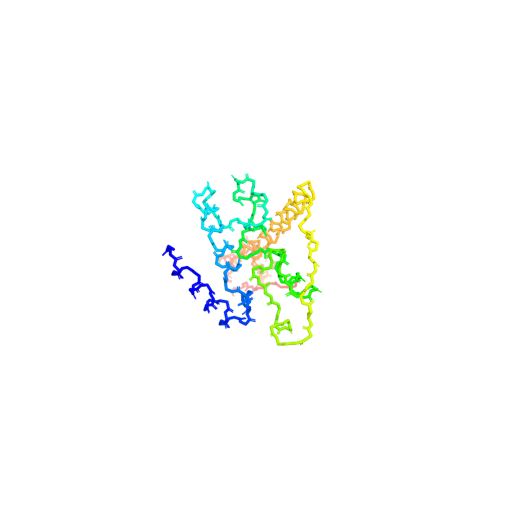78.68 136 SER A CA 1
ATOM 2061 C C . SER A 1 136 ? -4.520 20.131 -6.104 1.00 70.58 136 SER A C 1
ATOM 2062 O O . SER A 1 136 ? -4.575 20.780 -5.051 1.00 62.24 136 SER A O 1
ATOM 2070 N N . LYS A 1 137 ? -5.588 19.848 -6.838 1.00 53.04 137 LYS A N 1
ATOM 2071 C CA . LYS A 1 137 ? -6.896 20.372 -6.494 1.00 47.67 137 LYS A CA 1
ATOM 2072 C C . LYS A 1 137 ? -7.807 19.236 -6.090 1.00 45.41 137 LYS A C 1
ATOM 2073 O O . LYS A 1 137 ? -7.653 18.099 -6.538 1.00 50.17 137 LYS A O 1
ATOM 2092 N N . PRO A 1 138 ? -8.747 19.530 -5.202 1.00 41.79 138 PRO A N 1
ATOM 2093 C CA . PRO A 1 138 ? -9.721 18.498 -4.872 1.00 41.62 138 PRO A CA 1
ATOM 2094 C C . PRO A 1 138 ? -10.739 18.332 -6.004 1.00 37.82 138 PRO A C 1
ATOM 2095 O O . PRO A 1 138 ? -10.903 19.230 -6.827 1.00 32.70 138 PRO A O 1
ATOM 2106 N N . VAL A 1 139 ? -11.428 17.204 -6.037 1.00 42.50 139 VAL A N 1
ATOM 2107 C CA . VAL A 1 139 ? -12.411 16.965 -7.076 1.00 38.75 139 VAL A CA 1
ATOM 2108 C C . VAL A 1 139 ? -13.825 17.129 -6.544 1.00 40.12 139 VAL A C 1
ATOM 2109 O O . VAL A 1 139 ? -14.201 16.493 -5.569 1.00 45.09 139 VAL A O 1
ATOM 2122 N N . TRP A 1 140 ? -14.592 17.990 -7.208 1.00 37.76 140 TRP A N 1
ATOM 2123 C CA . TRP A 1 140 ? -15.965 18.309 -6.841 1.00 26.49 140 TRP A CA 1
ATOM 2124 C C . TRP A 1 140 ? -16.976 17.627 -7.786 1.00 36.89 140 TRP A C 1
ATOM 2125 O O . TRP A 1 140 ? -16.744 17.538 -8.990 1.00 38.13 140 TRP A O 1
ATOM 2146 N N . ARG A 1 141 ? -18.087 17.160 -7.222 1.00 25.43 141 ARG A N 1
ATOM 2147 C CA . ARG A 1 141 ? -19.076 16.378 -7.936 1.00 38.94 141 ARG A CA 1
ATOM 2148 C C . ARG A 1 141 ? -20.464 16.994 -7.745 1.00 40.13 141 ARG A C 1
ATOM 2149 O O . ARG A 1 141 ? -20.897 17.216 -6.618 1.00 40.06 141 ARG A O 1
ATOM 2170 N N . CYS A 1 142 ? -21.151 17.300 -8.843 1.00 35.19 142 CYS A N 1
ATOM 2171 C CA . CYS A 1 142 ? -22.506 17.863 -8.767 1.00 29.39 142 CYS A CA 1
ATOM 2172 C C . CYS A 1 142 ? -23.411 16.756 -8.259 1.00 31.22 142 CYS A C 1
ATOM 2173 O O . CYS A 1 142 ? -23.288 15.629 -8.693 1.00 28.69 142 CYS A O 1
ATOM 2180 N N . LYS A 1 143 ? -24.289 17.030 -7.314 1.00 36.93 143 LYS A N 1
ATOM 2181 C CA . LYS A 1 143 ? -25.088 15.936 -6.760 1.00 42.92 143 LYS A CA 1
ATOM 2182 C C . LYS A 1 143 ? -26.334 15.606 -7.574 1.00 33.03 143 LYS A C 1
ATOM 2183 O O . LYS A 1 143 ? -26.931 14.537 -7.414 1.00 41.59 143 LYS A O 1
ATOM 2202 N N . VAL A 1 144 ? -26.689 16.528 -8.463 1.00 37.18 144 VAL A N 1
ATOM 2203 C CA . VAL A 1 144 ? -27.744 16.325 -9.437 1.00 31.11 144 VAL A CA 1
ATOM 2204 C C . VAL A 1 144 ? -27.282 15.450 -10.612 1.00 38.56 144 VAL A C 1
ATOM 2205 O O . VAL A 1 144 ? -27.866 14.393 -10.844 1.00 39.42 144 VAL A O 1
ATOM 2218 N N . CYS A 1 145 ? -26.307 15.924 -11.406 1.00 38.19 145 CYS A N 1
ATOM 2219 C CA . CYS A 1 145 ? -25.891 15.183 -12.613 1.00 28.13 145 CYS A CA 1
ATOM 2220 C C . CYS A 1 145 ? -24.579 14.410 -12.499 1.00 29.23 145 CYS A C 1
ATOM 2221 O O . CYS A 1 145 ? -24.206 13.736 -13.430 1.00 32.10 145 CYS A O 1
ATOM 2228 N N . GLY A 1 146 ? -23.849 14.528 -11.396 1.00 30.88 146 GLY A N 1
ATOM 2229 C CA . GLY A 1 146 ? -22.556 13.855 -11.290 1.00 27.01 146 GLY A CA 1
ATOM 2230 C C . GLY A 1 146 ? -21.355 14.468 -12.045 1.00 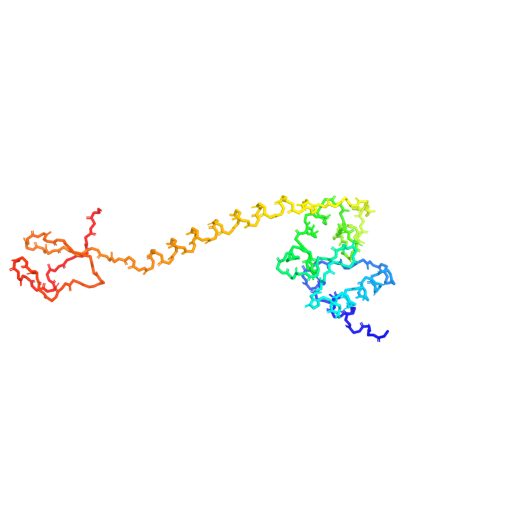34.22 146 GLY A C 1
ATOM 2231 O O . GLY A 1 146 ? -20.275 13.903 -12.052 1.00 27.18 146 GLY A O 1
ATOM 2235 N N . TYR A 1 147 ? -21.523 15.626 -12.658 1.00 27.59 147 TYR A N 1
ATOM 2236 C CA . TYR A 1 147 ? -20.411 16.342 -13.232 1.00 27.97 147 TYR A CA 1
ATOM 2237 C C . TYR A 1 147 ? -19.238 16.409 -12.267 1.00 35.20 147 TYR A C 1
ATOM 2238 O O . TYR A 1 147 ? -19.398 16.740 -11.087 1.00 30.12 147 TYR A O 1
ATOM 2256 N N . LEU A 1 148 ? -18.053 16.095 -12.779 1.00 36.87 148 LEU A N 1
ATOM 2257 C CA . LEU A 1 148 ? -16.833 16.186 -11.998 1.00 33.57 148 LEU A CA 1
ATOM 2258 C C . LEU A 1 148 ? -15.909 17.281 -12.506 1.00 41.28 148 LEU A C 1
ATOM 2259 O O . LEU A 1 148 ? -15.729 17.437 -13.715 1.00 44.11 148 LEU A O 1
ATOM 2275 N N . CYS A 1 149 ? -15.299 18.015 -11.583 1.00 40.60 149 CYS A N 1
ATOM 2276 C CA . CYS A 1 149 ? -14.274 18.983 -11.949 1.00 39.36 149 CYS A CA 1
ATOM 2277 C C . CYS A 1 149 ? -13.268 19.108 -10.797 1.00 46.19 149 CYS A C 1
ATOM 2278 O O . CYS A 1 149 ? -13.555 18.700 -9.669 1.00 38.22 149 CYS A O 1
ATOM 2286 N N . ALA A 1 150 ? -12.083 19.640 -11.082 1.00 32.13 150 ALA A N 1
ATOM 2287 C CA . ALA A 1 150 ? -11.044 19.731 -10.069 1.00 24.09 150 ALA A CA 1
ATOM 2288 C C . ALA A 1 150 ? -10.703 21.215 -9.827 1.00 37.95 150 ALA A C 1
ATOM 2289 O O . ALA A 1 150 ? -10.123 21.883 -10.696 1.00 31.91 150 ALA A O 1
ATOM 2296 N N . MET A 1 151 ? -11.090 21.721 -8.660 1.00 25.16 151 MET A N 1
ATOM 2297 C CA . MET A 1 151 ? -10.870 23.116 -8.294 1.00 30.36 151 MET A CA 1
ATOM 2298 C C . MET A 1 151 ? -10.831 23.221 -6.772 1.00 40.73 151 MET A C 1
ATOM 2299 O O . MET A 1 151 ? -11.370 22.365 -6.084 1.00 42.92 151 MET A O 1
ATOM 2313 N N . ASP A 1 152 ? -10.221 24.276 -6.244 1.00 44.60 152 ASP A N 1
ATOM 2314 C CA . ASP A 1 152 ? -10.197 24.494 -4.801 1.00 48.46 152 ASP A CA 1
ATOM 2315 C C . ASP A 1 152 ? -11.613 24.529 -4.265 1.00 39.89 152 ASP A C 1
ATOM 2316 O O . ASP A 1 152 ? -11.898 23.944 -3.227 1.00 36.62 152 ASP A O 1
ATOM 2325 N N . GLU A 1 153 ? -12.499 25.206 -4.988 1.00 35.87 153 GLU A N 1
ATOM 2326 C CA . GLU A 1 153 ? -13.910 25.186 -4.638 1.00 42.69 153 GLU A CA 1
ATOM 2327 C C . GLU A 1 153 ? -14.812 24.875 -5.825 1.00 42.36 153 GLU A C 1
ATOM 2328 O O . GLU A 1 153 ? -14.476 25.153 -6.982 1.00 42.63 153 GLU A O 1
ATOM 2340 N N . ALA A 1 154 ? -15.949 24.267 -5.520 1.00 42.64 154 ALA A N 1
ATOM 2341 C CA . ALA A 1 154 ? -16.930 23.914 -6.529 1.00 41.40 154 ALA A CA 1
ATOM 2342 C C . ALA A 1 154 ? -17.404 25.177 -7.268 1.00 38.09 154 ALA A C 1
ATOM 2343 O O . ALA A 1 154 ? -17.458 26.247 -6.688 1.00 36.02 154 ALA A O 1
ATOM 2350 N N . PRO A 1 155 ? -17.726 25.065 -8.563 1.00 33.27 155 PRO A N 1
ATOM 2351 C CA . PRO A 1 155 ? -18.058 26.276 -9.323 1.00 29.55 155 PRO A CA 1
ATOM 2352 C C . PRO A 1 155 ? -19.344 26.921 -8.879 1.00 32.74 155 PRO A C 1
ATOM 2353 O O . PRO A 1 155 ? -20.180 26.262 -8.277 1.00 34.92 155 PRO A O 1
ATOM 2364 N N . GLY A 1 156 ? -19.517 28.187 -9.228 1.00 30.32 156 GLY A N 1
ATOM 2365 C CA . GLY A 1 156 ? -20.740 28.897 -8.891 1.00 30.90 156 GLY A CA 1
ATOM 2366 C C . GLY A 1 156 ? -21.961 28.068 -9.257 1.00 40.17 156 GLY A C 1
ATOM 2367 O O . GLY A 1 156 ? -22.876 27.956 -8.452 1.00 40.06 156 GLY A O 1
ATOM 2371 N N . VAL A 1 157 ? -21.976 27.499 -10.467 1.00 39.13 157 VAL A N 1
ATOM 2372 C CA . VAL A 1 157 ? -23.069 26.636 -10.916 1.00 38.52 157 VAL A CA 1
ATOM 2373 C C . VAL A 1 157 ? -22.547 25.508 -11.819 1.00 33.26 157 VAL A C 1
ATOM 2374 O O . VAL A 1 157 ? -21.594 25.695 -12.580 1.00 38.73 157 VAL A O 1
ATOM 2387 N N . CYS A 1 158 ? -23.179 24.345 -11.738 1.00 33.03 158 CYS A N 1
ATOM 2388 C CA . CYS A 1 158 ? -22.820 23.226 -12.600 1.00 32.09 158 CYS A CA 1
ATOM 2389 C C . CYS A 1 158 ? -23.000 23.600 -14.069 1.00 30.67 158 CYS A C 1
ATOM 2390 O O . CYS A 1 158 ? -24.111 23.889 -14.512 1.00 42.23 158 CYS A O 1
ATOM 2397 N N . PRO A 1 159 ? -21.909 23.567 -14.843 1.00 26.08 159 PRO A N 1
ATOM 2398 C CA . PRO A 1 159 ? -22.046 23.909 -16.258 1.00 28.86 159 PRO A CA 1
ATOM 2399 C C . PRO A 1 159 ? -22.978 22.934 -16.967 1.00 34.40 159 PRO A C 1
ATOM 2400 O O . PRO A 1 159 ? -23.474 23.238 -18.041 1.00 44.16 159 PRO A O 1
ATOM 2411 N N . ILE A 1 160 ? -23.232 21.782 -16.366 1.00 37.81 160 ILE A N 1
ATOM 2412 C CA . ILE A 1 160 ? -24.119 20.823 -16.992 1.00 41.24 160 ILE A CA 1
ATOM 2413 C C . ILE A 1 160 ? -25.572 21.093 -16.616 1.00 46.79 160 ILE A C 1
ATOM 2414 O O . ILE A 1 160 ? -26.381 21.373 -17.488 1.00 29.43 160 ILE A O 1
ATOM 2430 N N . CYS A 1 161 ? -25.922 20.891 -15.344 1.00 37.39 161 CYS A N 1
ATOM 2431 C CA . CYS A 1 161 ? -27.315 20.975 -14.930 1.00 26.63 161 CYS A CA 1
ATOM 2432 C C . CYS A 1 161 ? -27.743 22.279 -14.259 1.00 35.85 161 CYS A C 1
ATOM 2433 O O . CYS A 1 161 ? -28.922 22.496 -14.019 1.00 40.92 161 CYS A O 1
ATOM 2440 N N . LYS A 1 162 ? -26.777 23.110 -13.900 1.00 38.17 162 LYS A N 1
ATOM 2441 C CA . LYS A 1 162 ? -27.032 24.409 -13.297 1.00 34.10 162 LYS A CA 1
ATOM 2442 C C . LYS A 1 162 ? -27.287 24.424 -11.801 1.00 30.97 162 LYS A C 1
ATOM 2443 O O . LYS A 1 162 ? -27.499 25.499 -11.266 1.00 31.27 162 LYS A O 1
ATOM 2462 N N . ALA A 1 163 ? -27.254 23.265 -11.131 1.00 38.58 163 ALA A N 1
ATOM 2463 C CA . ALA A 1 163 ? -27.277 23.233 -9.655 1.00 32.74 163 ALA A CA 1
ATOM 2464 C C . ALA A 1 163 ? -26.215 24.177 -9.096 1.00 31.16 163 ALA A C 1
ATOM 2465 O O . ALA A 1 163 ? -25.102 24.239 -9.613 1.00 46.93 163 ALA A O 1
ATOM 2472 N N . ARG A 1 1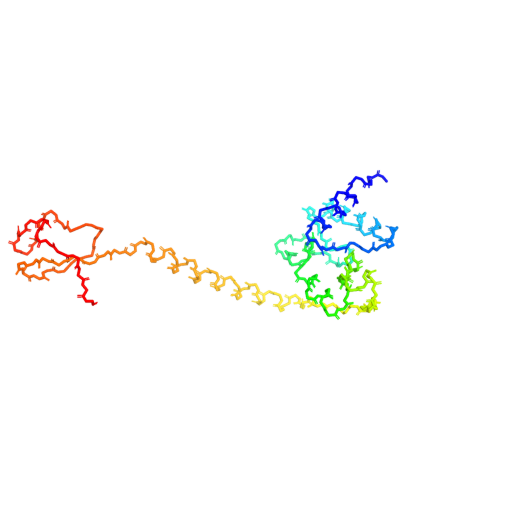64 ? -26.568 24.914 -8.050 1.00 40.82 164 ARG A N 1
ATOM 2473 C CA . ARG A 1 164 ? -25.645 25.851 -7.409 1.00 41.91 164 ARG A CA 1
ATOM 2474 C C . ARG A 1 164 ? -24.492 25.206 -6.642 1.00 42.60 164 ARG A C 1
ATOM 2475 O O . ARG A 1 164 ? -24.533 24.037 -6.265 1.00 44.87 164 ARG A O 1
ATOM 2496 N N . LYS A 1 165 ? -23.469 26.011 -6.404 1.00 49.30 165 LYS A N 1
ATOM 2497 C CA . LYS A 1 165 ? -22.262 25.557 -5.757 1.00 39.75 165 LYS A CA 1
ATOM 2498 C C . LYS A 1 165 ? -22.561 24.700 -4.538 1.00 42.26 165 LYS A C 1
ATOM 2499 O O . LYS A 1 165 ? -21.913 23.686 -4.311 1.00 40.44 165 LYS A O 1
ATOM 2518 N N . GLU A 1 166 ? -23.553 25.098 -3.758 1.00 23.84 166 GLU A N 1
ATOM 2519 C CA . GLU A 1 166 ? -23.803 24.442 -2.478 1.00 46.38 166 GLU A CA 1
ATOM 2520 C C . GLU A 1 166 ? -24.390 23.039 -2.628 1.00 39.70 166 GLU A C 1
ATOM 2521 O O . GLU A 1 166 ? -24.499 22.294 -1.646 1.00 40.28 166 GLU A O 1
ATOM 2533 N N . ARG A 1 167 ? -24.772 22.682 -3.848 1.00 36.48 167 ARG A N 1
ATOM 2534 C CA . ARG A 1 167 ? -25.218 21.325 -4.137 1.00 36.36 167 ARG A CA 1
ATOM 2535 C C . ARG A 1 167 ? -24.130 20.401 -4.712 1.00 42.47 167 ARG A C 1
ATOM 2536 O O . ARG A 1 167 ? -24.442 19.290 -5.147 1.00 35.53 167 ARG A O 1
ATOM 2557 N N . PHE A 1 168 ? -22.873 20.859 -4.743 1.00 38.92 168 PHE A N 1
ATOM 2558 C CA . PHE A 1 168 ? -21.754 19.964 -5.039 1.00 32.16 168 PHE A CA 1
ATOM 2559 C C . PHE A 1 168 ? -21.280 19.266 -3.766 1.00 41.43 168 PHE A C 1
ATOM 2560 O O . PHE A 1 168 ? -21.616 19.691 -2.666 1.00 44.73 168 PHE A O 1
ATOM 2577 N N . GLU A 1 169 ? -20.402 18.276 -3.915 1.00 36.47 169 GLU A N 1
ATOM 2578 C CA . GLU A 1 169 ? -19.791 17.621 -2.767 1.00 36.23 169 GLU A CA 1
ATOM 2579 C C . GLU A 1 169 ? -18.382 17.213 -3.137 1.00 39.71 169 GLU A C 1
ATOM 2580 O O . GLU A 1 169 ? -18.120 16.958 -4.316 1.00 43.04 169 GLU A O 1
ATOM 2592 N N . ARG A 1 170 ? -17.479 17.157 -2.152 1.00 35.47 170 ARG A N 1
ATOM 2593 C CA . ARG A 1 170 ? -16.130 16.612 -2.361 1.00 38.12 170 ARG A CA 1
ATOM 2594 C C . ARG A 1 170 ? -16.269 15.166 -2.787 1.00 36.84 170 ARG A C 1
ATOM 2595 O O . ARG A 1 170 ? -16.997 14.406 -2.170 1.00 38.41 170 ARG A O 1
ATOM 2616 N N . PHE A 1 171 ? -15.563 14.779 -3.835 1.00 39.84 171 PHE A N 1
ATOM 2617 C CA . PHE A 1 171 ? -15.707 13.445 -4.369 1.00 40.11 171 PHE A CA 1
ATOM 2618 C C . PHE A 1 171 ? -14.563 12.463 -4.008 1.00 45.83 171 PHE A C 1
ATOM 2619 O O . PHE A 1 171 ? -13.394 12.820 -4.082 1.00 52.25 171 PHE A O 1
ATOM 2636 N N . MET A 1 172 ? -14.903 11.224 -3.658 1.00 72.51 172 MET A N 1
ATOM 2637 C CA . MET A 1 172 ? -13.932 10.111 -3.691 1.00 84.74 172 MET A CA 1
ATOM 2638 C C . MET A 1 172 ? -14.611 8.799 -4.129 1.00 92.01 172 MET A C 1
ATOM 2639 O O . MET A 1 172 ? -15.838 8.695 -4.109 1.00 99.25 172 MET A O 1
ATOM 2645 N N . HIS A 1 173 ? -13.827 7.812 -4.558 1.00 100.59 173 HIS A N 1
ATOM 2646 C CA . HIS A 1 173 ? -12.378 7.934 -4.649 1.00 103.51 173 HIS A CA 1
ATOM 2647 C C . HIS A 1 173 ? -11.882 7.546 -6.037 1.00 99.82 173 HIS A C 1
ATOM 2648 O O . HIS A 1 173 ? -10.874 8.070 -6.507 1.00 94.34 173 HIS A O 1
#

Sequence (169 aa):
EVDKVYRRLNQEVEKSGYHLNPDVEFTKELVRGLLANERRYGYWSCPCRLSADNKEEDLDIICPCYYRDPDLNDYGACYCALYVSDEVIRGEKEVESIPERRPPREKREAIRAEEASRAEMMETMEFTGKLSKPVWRCKVCGYLCAMDEAPGVCPICKARKERFERFMH

B-factor: mean 64.33, std 24.62, range [23.84, 163.26]

Foldseek 3Di:
DDCVVVVVVQVVVVVVPWHFDPPRPLLVVQVVQQVVCCVVQVFRFRSPDDDPSDCVLRVQRGPVHPQAVVQCVPQQAGQSRRTGHPDVVPHDSPHDHTDDPDDDSVVSVVVVVVVVVVVVVVVVVVVVVVPWFFWKAQQPPGDIDGHVAADQADPPPGHGRVRIDGDDD

CATH classification: 2.20.28.10

Organism: Methanosarcina acetivorans (strain ATCC 35395 / DSM 2834 / JCM 12185 / C2A) (NCBI:txid188937)

InterPro domains:
  IPR004209 Ferredoxin thioredoxin reductase catalytic beta subunit [PF02943] (6-98)
  IPR004209 Ferredoxin thioredoxin reductase catalytic beta subunit [PTHR35113] (2-112)
  IPR024934 Rubredoxin-like domain [PS50903] (137-171)
  IPR036644 Ferredoxin thioredoxin reductase catalytic beta subunit superfamily [G3DSA:3.90.460.10] (1-107)
  IPR036644 Ferredoxin thioredoxin reductase catalytic beta subunit superfamily [SSF57662] (3-107)
  IPR048574 Rubrerythrin, rubredoxin-like domain [PF21349] (140-169)

Secondary structure (DSSP, 8-state):
---HHHHHHHHHHHTTT-EE-S-HHHHHHHHHHHHHHHHHHSS-B-TTS---S-HHHHTTTBSS-TTHHHHHHHHSB-TTSSEE-HHHHHSSS--------SPPHHHHHHHHHHHHHHHHHHHHHHHHHHH---EEEETTT--EEE-SS--SB-TTT--BGGGEEE---